Protein 9BAR (pdb70)

Radius of gyration: 12.43 Å; Cα contacts (8 Å, |Δi|>4): 142; chains: 1; bounding box: 31×29×28 Å

Secondary structure (DSSP, 8-state):
-HHHHHS-HHHHHHHHHTTTT---HHHHHHHHSGGGS-HHHHHHHHHHH-TT-SSSB-HHHHTTGGGGT-TTSPPP-HHHHHHHHHHH--SSSSSB-HHHHHHHHHH-

Sequence (108 aa):
SKITSSILNPADITKALEQCAAGFHHTAFFKASGLSSKKSDAELAEIIFNNVLDGDQSGYIEVVEELKKNFLKCFSDGARVVLNDKKETSNFLAAGDSDGDHKIGVDEFKSMAKMT

Structure (mmCIF, N/CA/C/O backbone):
data_9BAR
#
_entry.id   9BAR
#
_cell.length_a   32.199
_cell.length_b   37.725
_cell.length_c   38.809
_cell.angle_alpha   90.000
_cell.angle_beta   95.369
_cell.angle_gamma   90.000
#
_symmetry.space_group_name_H-M   'P 1 21 1'
#
loop_
_entity.id
_entity.type
_entity.pdbx_description
1 polymer 'Parvalbumin alpha'
2 non-polymer 'CALCIUM ION'
3 non-polymer 'SULFATE ION'
4 water water
#
loop_
_atom_site.group_PDB
_atom_site.id
_atom_site.type_symbol
_atom_site.label_atom_id
_atom_site.label_alt_id
_atom_site.label_comp_id
_atom_site.label_asym_id
_atom_site.label_entity_id
_atom_site.label_seq_id
_atom_site.pdbx_PDB_ins_code
_atom_site.Cartn_x
_atom_site.Cartn_y
_atom_site.Cartn_z
_atom_site.occupancy
_atom_site.B_iso_or_equiv
_atom_site.auth_seq_id
_atom_site.auth_comp_id
_atom_site.auth_asym_id
_atom_site.auth_atom_id
_atom_site.pdbx_PDB_model_num
ATOM 1 N N . SER A 1 17 ? -13.264 5.443 15.688 1.000 50.639 2 SER A N 1
ATOM 2 C CA . SER A 1 17 ? -12.604 6.297 14.662 1.000 50.296 2 SER A CA 1
ATOM 3 C C . SER A 1 17 ? -12.677 5.604 13.303 1.000 47.862 2 SER A C 1
ATOM 4 O O . SER A 1 17 ? -13.357 4.589 13.170 1.000 48.288 2 SER A O 1
ATOM 7 N N . LYS A 1 18 ? -11.955 6.140 12.309 1.000 44.872 3 LYS A N 1
ATOM 8 C CA . LYS A 1 18 ? -11.862 5.504 11.002 1.000 42.836 3 LYS A CA 1
ATOM 9 C C . LYS A 1 18 ? -11.314 4.081 11.139 1.000 37.505 3 LYS A C 1
ATOM 10 O O . LYS A 1 18 ? -11.703 3.208 10.364 1.000 33.746 3 LYS A O 1
ATOM 16 N N . ILE A 1 19 ? -10.397 3.860 12.098 1.000 33.273 4 ILE A N 1
ATOM 17 C CA . ILE A 1 19 ? -9.827 2.537 12.335 1.000 31.243 4 ILE A CA 1
ATOM 18 C C . ILE A 1 19 ? -10.952 1.536 12.605 1.000 28.638 4 ILE A C 1
ATOM 19 O O . ILE A 1 19 ? -11.038 0.518 11.924 1.000 26.232 4 ILE A O 1
ATOM 24 N N . THR A 1 20 ? -11.812 1.836 13.587 1.000 28.307 5 THR A N 1
ATOM 25 C CA . THR A 1 20 ? -12.853 0.905 14.004 1.000 29.893 5 THR A CA 1
ATOM 26 C C . THR A 1 20 ? -14.041 0.937 13.045 1.000 28.204 5 THR A C 1
ATOM 27 O O . THR A 1 20 ? -14.918 0.082 13.147 1.000 28.063 5 THR A O 1
ATOM 31 N N . SER A 1 21 ? -14.079 1.924 12.141 1.000 27.134 6 SER A N 1
ATOM 32 C CA A SER A 1 21 ? -15.057 1.937 11.065 0.500 27.064 6 SER A CA 1
ATOM 33 C CA B SER A 1 21 ? -15.069 1.912 11.080 0.500 26.177 6 SER A CA 1
ATOM 34 C C . SER A 1 21 ? -14.540 1.113 9.890 1.000 25.543 6 SER A C 1
ATOM 35 O O . SER A 1 21 ? -15.287 0.352 9.286 1.000 26.759 6 SER A O 1
ATOM 40 N N . ILE A 1 22 ? -13.247 1.260 9.566 1.000 22.618 7 ILE A N 1
ATOM 41 C CA . ILE A 1 22 ? -12.687 0.567 8.415 1.000 22.064 7 ILE A CA 1
ATOM 42 C C . ILE A 1 22 ? -12.387 -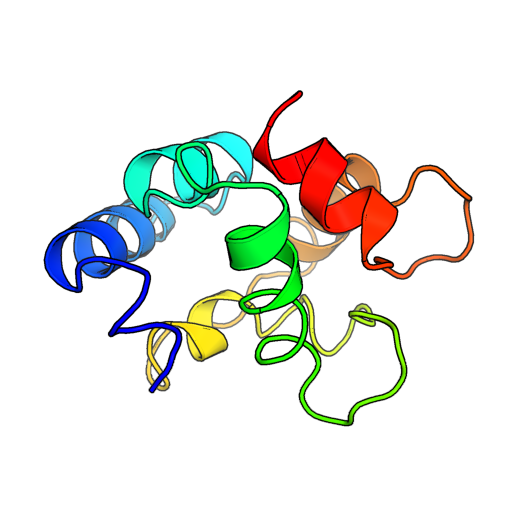0.888 8.773 1.000 20.082 7 ILE A C 1
ATOM 43 O O . ILE A 1 22 ? -12.541 -1.773 7.935 1.00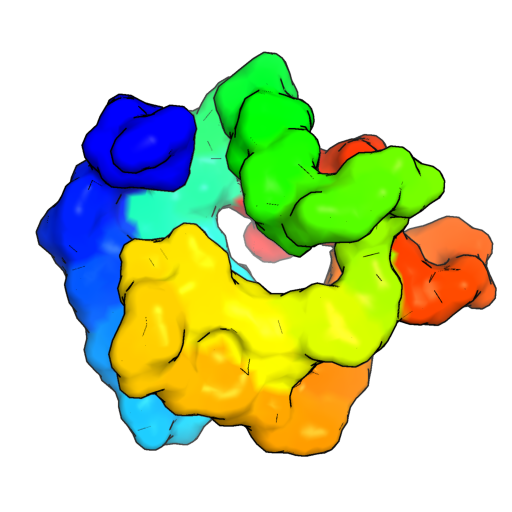0 19.502 7 ILE A O 1
ATOM 48 N N . LEU A 1 23 ? -11.926 -1.120 10.004 1.000 19.000 8 LEU A N 1
ATOM 49 C CA . LEU A 1 23 ? -11.543 -2.456 10.432 1.000 17.743 8 LEU A CA 1
ATOM 50 C C . LEU A 1 23 ? -12.529 -2.960 11.475 1.000 17.857 8 LEU A C 1
ATOM 51 O O . LEU A 1 23 ? -13.108 -2.181 12.228 1.000 19.004 8 LEU A O 1
ATOM 56 N N . ASN A 1 24 ? -12.645 -4.286 11.552 1.000 17.056 9 ASN A N 1
ATOM 57 C CA . ASN A 1 24 ? -13.497 -4.917 12.543 1.000 18.046 9 ASN A CA 1
ATOM 58 C C . ASN A 1 24 ? -12.734 -5.040 13.856 1.000 16.864 9 ASN A C 1
ATOM 59 O O . ASN A 1 24 ? -11.615 -5.548 13.877 1.000 14.623 9 ASN A O 1
ATOM 64 N N . PRO A 1 25 ? -13.299 -4.559 14.988 1.000 17.461 10 PRO A N 1
ATOM 65 C CA . PRO A 1 25 ? -12.655 -4.705 16.289 1.000 17.303 10 PRO A CA 1
ATOM 66 C C . PRO A 1 25 ? -12.228 -6.131 16.619 1.000 16.181 10 PRO A C 1
ATOM 67 O O . PRO A 1 25 ? -11.202 -6.313 17.255 1.000 15.967 10 PRO A O 1
ATOM 71 N N . ALA A 1 26 ? -13.018 -7.126 16.199 1.000 16.288 11 ALA A N 1
ATOM 72 C CA . ALA A 1 26 ? -12.701 -8.521 16.468 1.000 15.860 11 ALA A CA 1
ATOM 73 C C . ALA A 1 26 ? -11.434 -8.942 15.718 1.000 14.708 11 ALA A C 1
ATOM 74 O O . ALA A 1 26 ? -10.650 -9.739 16.224 1.000 13.589 11 ALA A O 1
ATOM 76 N N . ASP A 1 27 ? -11.237 -8.400 14.509 1.000 14.469 12 ASP A N 1
ATOM 77 C CA . ASP A 1 27 ? -10.030 -8.621 13.726 1.000 14.366 12 ASP A CA 1
ATOM 78 C C . ASP A 1 27 ? -8.832 -7.928 14.375 1.000 12.553 12 ASP A C 1
ATOM 79 O O . ASP A 1 27 ? -7.737 -8.480 14.432 1.000 11.138 12 ASP A O 1
ATOM 84 N N . ILE A 1 28 ? -9.044 -6.714 14.878 1.000 11.980 13 ILE A N 1
ATOM 85 C CA . ILE A 1 28 ? -8.005 -6.024 15.618 1.000 11.143 13 ILE A CA 1
ATOM 86 C C . ILE A 1 28 ? -7.588 -6.883 16.813 1.000 10.628 13 ILE A C 1
ATOM 87 O O . ILE A 1 28 ? -6.388 -7.062 17.043 1.000 9.722 13 ILE A O 1
ATOM 92 N N . THR A 1 29 ? -8.562 -7.427 17.558 1.000 10.961 14 THR A N 1
ATOM 93 C CA . THR A 1 29 ? -8.236 -8.256 18.715 1.000 11.527 14 THR A CA 1
ATOM 94 C C . THR A 1 29 ? -7.399 -9.468 18.306 1.000 11.534 14 THR A C 1
ATOM 95 O O . THR A 1 29 ? -6.400 -9.793 18.959 1.000 11.050 14 THR A O 1
ATOM 99 N N . LYS A 1 30 ? -7.793 -10.137 17.221 1.000 12.159 15 LYS A N 1
ATOM 100 C CA . LYS A 1 30 ? -7.010 -11.263 16.738 1.000 13.018 15 LYS A CA 1
ATOM 101 C C . LYS A 1 30 ? -5.561 -10.844 16.482 1.000 11.986 15 LYS A C 1
ATOM 102 O O . LYS A 1 30 ? -4.639 -11.531 16.910 1.000 11.166 15 LYS A O 1
ATOM 108 N N . ALA A 1 31 ? -5.376 -9.731 15.758 1.000 11.523 16 ALA A N 1
ATOM 109 C CA . ALA A 1 31 ? -4.052 -9.274 15.359 1.000 11.246 16 ALA A CA 1
ATOM 110 C C . ALA A 1 31 ? -3.195 -8.909 16.573 1.000 11.014 16 ALA A C 1
ATOM 111 O O . ALA A 1 31 ? -1.990 -9.172 16.562 1.000 11.120 16 ALA A O 1
ATOM 113 N N . LEU A 1 32 ? -3.809 -8.321 17.616 1.000 11.264 17 LEU A N 1
ATOM 114 C CA . LEU A 1 32 ? -3.108 -7.968 18.845 1.000 12.016 17 LEU A CA 1
ATOM 115 C C . LEU A 1 32 ? -2.691 -9.222 19.612 1.000 12.224 17 LEU A C 1
ATOM 116 O O . LEU A 1 32 ? -1.572 -9.273 20.128 1.000 12.159 17 LEU A O 1
ATOM 121 N N . GLU A 1 33 ? -3.581 -10.222 19.685 1.000 11.946 18 GLU A N 1
ATOM 122 C CA . GLU A 1 33 ? -3.255 -11.464 20.375 1.000 12.207 18 GLU A CA 1
ATOM 123 C C . GLU A 1 33 ? -2.081 -12.149 19.680 1.000 12.169 18 GLU A C 1
ATOM 124 O O . GLU A 1 33 ? -1.167 -12.642 20.344 1.000 12.026 18 GLU A O 1
ATOM 130 N N . GLN A 1 34 ? -2.093 -12.139 18.340 1.000 12.698 19 GLN A N 1
ATOM 131 C CA . GLN A 1 34 ? -1.028 -12.733 17.546 1.000 13.525 19 GLN A CA 1
ATOM 132 C C . GLN A 1 34 ? 0.334 -12.120 17.875 1.000 14.119 19 GLN A C 1
ATOM 133 O O . GLN A 1 34 ? 1.372 -12.726 17.586 1.000 14.849 19 GLN A O 1
ATOM 139 N N . CYS A 1 35 ? 0.339 -10.909 18.452 1.000 13.927 20 CYS A N 1
ATOM 140 C CA . CYS A 1 35 ? 1.573 -10.203 18.772 1.000 14.377 20 CYS A CA 1
ATOM 141 C C . CYS A 1 35 ? 2.220 -10.656 20.079 1.000 14.356 20 CYS A C 1
ATOM 142 O O . CYS A 1 35 ? 3.364 -10.287 20.348 1.000 13.159 20 CYS A O 1
ATOM 145 N N . ALA A 1 36 ? 1.507 -11.450 20.887 1.000 15.279 21 ALA A N 1
ATOM 146 C CA . ALA A 1 36 ? 1.983 -11.824 22.209 1.000 16.966 21 ALA A CA 1
ATOM 147 C C . ALA A 1 36 ? 3.351 -12.503 22.144 1.000 19.337 21 ALA A C 1
ATOM 148 O O . ALA A 1 36 ? 4.195 -12.232 22.996 1.000 20.759 21 ALA A O 1
ATOM 150 N N . ALA A 1 37 ? 3.568 -13.378 21.148 1.000 20.393 22 ALA A N 1
ATOM 151 C CA . ALA A 1 37 ? 4.842 -14.079 21.031 1.000 22.331 22 ALA A CA 1
ATOM 152 C C . ALA A 1 37 ? 5.740 -13.429 19.981 1.000 22.410 22 ALA A C 1
ATOM 153 O O . ALA A 1 37 ? 6.767 -13.999 19.618 1.000 24.796 22 ALA A O 1
ATOM 155 N N . GLY A 1 38 ? 5.353 -12.244 19.496 1.000 19.824 23 GLY A N 1
ATOM 156 C CA . GLY A 1 38 ? 6.168 -11.490 18.563 1.000 18.512 23 GLY A CA 1
ATOM 157 C C . GLY A 1 38 ? 5.333 -10.911 17.426 1.000 17.136 23 GLY A C 1
ATOM 158 O O . GLY A 1 38 ? 4.431 -11.560 16.903 1.000 17.636 23 GLY A O 1
ATOM 159 N N . PHE A 1 39 ? 5.678 -9.682 17.036 1.000 15.766 24 PHE A N 1
ATOM 160 C CA . PHE A 1 39 ? 5.033 -9.003 15.929 1.000 14.780 24 PHE A CA 1
ATOM 161 C C . PHE A 1 39 ? 5.689 -9.389 14.604 1.000 15.496 24 PHE A C 1
ATOM 162 O O . PHE A 1 39 ? 6.917 -9.339 14.479 1.000 16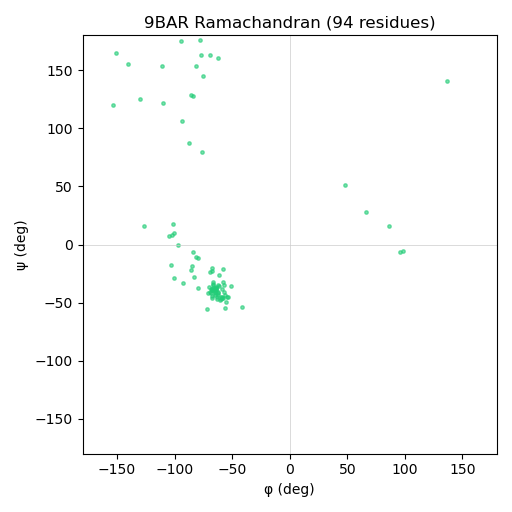.295 24 PHE A O 1
ATOM 170 N N . HIS A 1 40 ? 4.858 -9.801 13.638 1.000 15.985 25 HIS A N 1
ATOM 171 C CA . HIS A 1 40 ? 5.264 -9.988 12.253 1.000 17.338 25 HIS A CA 1
ATOM 172 C C . HIS A 1 40 ? 4.263 -9.259 11.361 1.000 16.709 25 HIS A C 1
ATOM 173 O O . HIS A 1 40 ? 3.059 -9.506 11.459 1.000 14.667 25 HIS A O 1
ATOM 180 N N . HIS A 1 41 ? 4.744 -8.355 10.492 1.000 16.712 26 HIS A N 1
ATOM 181 C CA . HIS A 1 41 ? 3.828 -7.437 9.830 1.000 17.154 26 HIS A CA 1
ATOM 182 C C . HIS A 1 41 ? 2.858 -8.197 8.922 1.000 16.183 26 HIS A C 1
ATOM 183 O O . HIS A 1 41 ? 1.690 -7.828 8.838 1.000 15.700 26 HIS A O 1
ATOM 190 N N . THR A 1 42 ? 3.307 -9.244 8.221 1.000 16.376 27 THR A N 1
ATOM 191 C CA . THR A 1 42 ? 2.402 -9.908 7.292 1.000 17.094 27 THR A CA 1
ATOM 192 C C . THR A 1 42 ? 1.257 -10.560 8.068 1.000 15.202 27 THR A C 1
ATOM 193 O O . THR A 1 42 ? 0.104 -10.483 7.650 1.000 14.609 27 THR A O 1
ATOM 197 N N . ALA A 1 43 ? 1.570 -11.181 9.205 1.000 14.200 28 ALA A N 1
ATOM 198 C CA . ALA A 1 43 ? 0.532 -11.785 10.027 1.000 13.720 28 ALA A CA 1
ATOM 199 C C . ALA A 1 43 ? -0.418 -10.718 10.563 1.000 12.646 28 ALA A C 1
ATOM 200 O O . ALA A 1 43 ? -1.638 -10.926 10.604 1.000 11.740 28 ALA A O 1
ATOM 202 N N . PHE A 1 44 ? 0.129 -9.561 10.960 1.000 12.098 29 PHE A N 1
ATOM 203 C CA . PHE A 1 44 ? -0.723 -8.524 11.522 1.000 11.709 29 PHE A CA 1
ATOM 204 C C . PHE A 1 44 ? -1.656 -7.977 10.441 1.000 11.407 29 PHE A C 1
ATOM 205 O O . PHE A 1 44 ? -2.850 -7.789 10.677 1.000 10.522 29 PHE A O 1
ATOM 213 N N . PHE A 1 45 ? -1.113 -7.713 9.244 1.000 11.871 30 PHE A N 1
ATOM 214 C CA . PHE A 1 45 ? -1.907 -7.094 8.199 1.000 12.149 30 PHE A CA 1
ATOM 215 C C . PHE A 1 45 ? -3.013 -8.049 7.751 1.000 12.266 30 PHE A C 1
ATOM 216 O O . PHE A 1 45 ? -4.096 -7.609 7.369 1.000 12.776 30 PHE A O 1
ATOM 224 N N . LYS A 1 46 ? -2.751 -9.355 7.802 1.000 12.828 31 LYS A N 1
ATOM 225 C CA . LYS A 1 46 ? -3.753 -10.339 7.418 1.000 14.003 31 LYS A CA 1
ATOM 226 C C . LYS A 1 46 ? -4.860 -10.404 8.471 1.000 13.492 31 LYS A C 1
ATOM 227 O O . LYS A 1 46 ? -6.037 -10.254 8.169 1.000 14.220 31 LYS A O 1
ATOM 233 N N . ALA A 1 47 ? -4.477 -10.656 9.716 1.000 13.173 32 ALA A N 1
ATOM 234 C CA . ALA A 1 47 ? -5.446 -10.799 10.795 1.000 12.957 32 ALA A CA 1
ATOM 235 C C . ALA A 1 47 ? -6.357 -9.573 10.943 1.000 12.718 32 ALA A C 1
ATOM 236 O O . ALA A 1 47 ? -7.554 -9.716 11.204 1.000 12.828 32 ALA A O 1
ATOM 238 N N . SER A 1 48 ? -5.756 -8.376 10.860 1.000 11.892 33 SER A N 1
ATOM 239 C CA . SER A 1 48 ? -6.413 -7.102 11.127 1.000 11.719 33 SER A CA 1
ATOM 240 C C . SER A 1 48 ? -7.452 -6.770 10.053 1.000 12.784 33 SER A C 1
ATOM 241 O O . SER A 1 48 ? -8.377 -5.989 10.303 1.000 13.138 33 SER A O 1
ATOM 244 N N . GLY A 1 49 ? -7.277 -7.360 8.856 1.000 13.372 34 GLY A N 1
ATOM 245 C CA . GLY A 1 49 ? -8.071 -7.033 7.681 1.000 14.374 34 GLY A CA 1
ATOM 246 C C . GLY A 1 49 ? -7.408 -5.998 6.756 1.000 13.968 34 GLY A C 1
ATOM 247 O O . GLY A 1 49 ? -7.928 -5.735 5.674 1.000 14.621 34 GLY A O 1
ATOM 248 N N . LEU A 1 50 ? -6.267 -5.417 7.161 1.000 13.076 35 LEU A N 1
ATOM 249 C CA . LEU A 1 50 ? -5.617 -4.368 6.388 1.000 13.230 35 LEU A CA 1
ATOM 250 C C . LEU A 1 50 ? -5.288 -4.855 4.971 1.000 13.805 35 LEU A C 1
ATOM 2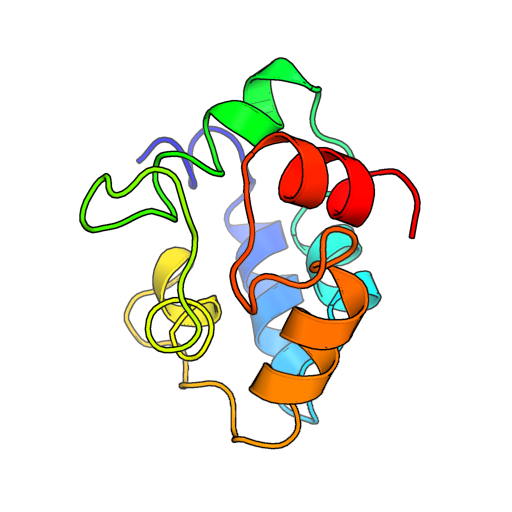51 O O . LEU A 1 50 ? -5.398 -4.094 4.013 1.000 14.149 35 LEU A O 1
ATOM 256 N N A SER A 1 51 ? -4.898 -6.126 4.831 0.500 14.382 36 SER A N 1
ATOM 257 N N B SER A 1 51 ? -4.877 -6.124 4.851 0.500 14.469 36 SER A N 1
ATOM 258 C CA A SER A 1 51 ? -4.482 -6.646 3.533 0.500 15.439 36 SER A CA 1
ATOM 259 C CA B SER A 1 51 ? -4.502 -6.701 3.564 0.500 15.696 36 SER A CA 1
ATOM 260 C C A SER A 1 51 ? -5.673 -6.901 2.603 0.500 16.627 36 SER A C 1
ATOM 261 C C B SER A 1 51 ? -5.664 -6.702 2.570 0.500 16.792 36 SER A C 1
ATOM 262 O O A SER A 1 51 ? -5.484 -7.341 1.468 0.500 17.080 36 SER A O 1
ATOM 263 O O B SER A 1 51 ? -5.446 -6.769 1.359 0.500 17.598 36 SER A O 1
ATOM 268 N N . LYS A 1 52 ? -6.896 -6.654 3.085 1.000 17.292 37 LYS A N 1
ATOM 269 C CA . LYS A 1 52 ? -8.088 -6.761 2.259 1.000 19.190 37 LYS A CA 1
ATOM 270 C C . LYS A 1 52 ? -8.655 -5.393 1.878 1.000 18.757 37 LYS A C 1
ATOM 271 O O . LYS A 1 52 ? -9.617 -5.333 1.122 1.000 18.814 37 LYS A O 1
ATOM 277 N N . LYS A 1 53 ? -8.084 -4.304 2.405 1.000 17.757 38 LYS A N 1
ATOM 278 C CA . LYS A 1 53 ? -8.665 -2.984 2.206 1.000 18.447 38 LYS A CA 1
ATOM 279 C C . LYS A 1 53 ? -8.262 -2.419 0.844 1.000 17.547 38 LYS A C 1
ATOM 280 O O . LYS A 1 53 ? -7.229 -2.788 0.294 1.000 16.802 38 LYS A O 1
ATOM 286 N N . SER A 1 54 ? -9.103 -1.527 0.311 1.000 18.013 39 SER A N 1
ATOM 287 C CA . SER A 1 54 ? -8.830 -0.852 -0.948 1.000 19.660 39 SER A CA 1
ATOM 288 C C . SER A 1 54 ? -7.675 0.130 -0.793 1.000 19.515 39 SER A C 1
ATOM 289 O O . SER A 1 54 ? -7.339 0.549 0.309 1.000 17.361 39 SER A O 1
ATOM 292 N N . ASP A 1 55 ? -7.130 0.524 -1.945 1.000 21.021 40 ASP A N 1
ATOM 293 C CA . ASP A 1 55 ? -6.203 1.635 -2.074 1.000 22.254 40 ASP A CA 1
ATOM 294 C C . ASP A 1 55 ? -6.643 2.821 -1.217 1.000 19.928 40 ASP A C 1
ATOM 295 O O . ASP A 1 55 ? -5.880 3.325 -0.396 1.000 17.721 40 ASP A O 1
ATOM 300 N N . ALA A 1 56 ? -7.891 3.256 -1.411 1.000 18.494 41 ALA A N 1
ATOM 301 C CA . ALA A 1 56 ? -8.366 4.489 -0.813 1.000 17.756 41 ALA A CA 1
ATOM 302 C C . ALA A 1 56 ? -8.504 4.315 0.699 1.000 16.406 41 ALA A C 1
ATOM 303 O O . ALA A 1 56 ? -8.185 5.233 1.455 1.000 15.240 41 ALA A O 1
ATOM 305 N N . GLU A 1 57 ? -8.928 3.117 1.130 1.000 16.222 42 GLU A N 1
ATOM 306 C CA . GLU A 1 57 ? -9.068 2.823 2.549 1.000 16.517 42 GLU A CA 1
ATOM 307 C C . GLU A 1 57 ? -7.694 2.801 3.210 1.000 14.859 42 GLU A C 1
ATOM 308 O O . GLU A 1 57 ? -7.534 3.266 4.336 1.000 13.224 42 GLU A O 1
ATOM 314 N N . LEU A 1 58 ? -6.703 2.246 2.501 1.000 13.908 43 LEU A N 1
ATOM 315 C CA . LEU A 1 58 ? -5.343 2.209 3.021 1.000 13.485 43 LEU A CA 1
ATOM 316 C C . LEU A 1 58 ? -4.755 3.611 3.195 1.000 13.148 43 LEU A C 1
ATOM 317 O O . LEU A 1 58 ? -4.047 3.841 4.165 1.000 13.462 43 LEU A O 1
ATOM 322 N N . ALA A 1 59 ? -5.044 4.545 2.284 1.000 13.313 44 ALA A N 1
ATOM 323 C CA . ALA A 1 59 ? -4.604 5.926 2.447 1.000 13.233 44 ALA A CA 1
ATOM 324 C C . ALA A 1 59 ? -5.260 6.568 3.676 1.000 13.391 44 ALA A C 1
ATOM 325 O O . ALA A 1 59 ? -4.605 7.311 4.400 1.000 12.891 44 ALA A O 1
ATOM 327 N N . GLU A 1 60 ? -6.537 6.268 3.933 1.000 14.302 45 GLU A N 1
ATOM 328 C CA . GLU A 1 60 ? -7.247 6.775 5.104 1.000 15.841 45 GLU A CA 1
ATOM 329 C C . GLU A 1 60 ? -6.618 6.261 6.398 1.000 14.353 45 GLU A C 1
ATOM 330 O O . GLU A 1 60 ? -6.429 7.007 7.361 1.000 14.821 45 GLU A O 1
ATOM 336 N N . ILE A 1 61 ? -6.316 4.962 6.424 1.000 13.038 46 ILE A N 1
ATOM 337 C CA A ILE A 1 61 ? -5.647 4.337 7.555 0.500 12.450 46 ILE A CA 1
ATOM 338 C CA B ILE A 1 61 ? -5.673 4.375 7.584 0.500 12.547 46 ILE A CA 1
ATOM 339 C C . ILE A 1 61 ? -4.297 5.012 7.789 1.000 11.954 46 ILE A C 1
ATOM 340 O O . ILE A 1 61 ? -3.952 5.355 8.918 1.000 11.691 46 ILE A O 1
ATOM 349 N N . PHE A 1 62 ? -3.534 5.196 6.702 1.000 11.443 47 PHE A N 1
ATOM 350 C CA . PHE A 1 62 ? -2.227 5.820 6.776 1.000 11.212 47 PHE A CA 1
ATOM 351 C C . PHE A 1 62 ? -2.325 7.178 7.469 1.000 11.699 47 PHE A C 1
ATOM 352 O O . PHE A 1 62 ? -1.496 7.498 8.315 1.000 10.891 47 PHE A O 1
ATOM 360 N N . ASN A 1 63 ? -3.332 7.977 7.090 1.000 12.673 48 ASN A N 1
ATOM 361 C CA A ASN A 1 63 ? -3.476 9.316 7.638 0.500 13.673 48 ASN A CA 1
ATOM 362 C CA B ASN A 1 63 ? -3.544 9.316 7.620 0.500 14.167 48 ASN A CA 1
ATOM 363 C C . ASN A 1 63 ? -3.765 9.286 9.135 1.000 14.661 48 ASN A C 1
ATOM 364 O O . ASN A 1 63 ? -3.370 10.198 9.851 1.000 15.258 48 ASN A O 1
ATOM 373 N N . VAL A 1 64 ? -4.440 8.256 9.640 1.000 15.505 49 VAL A N 1
ATOM 374 C CA . VAL A 1 64 ? -4.664 8.247 11.079 1.000 17.165 49 VAL A CA 1
ATOM 375 C C . VAL A 1 64 ? -3.457 7.680 11.830 1.000 15.509 49 VAL A C 1
ATOM 376 O O . VAL A 1 64 ? -3.244 8.070 12.975 1.000 15.983 49 VAL A O 1
ATOM 380 N N . LEU A 1 65 ? -2.661 6.794 11.206 1.000 13.785 50 LEU A N 1
ATOM 381 C CA . LEU A 1 65 ? -1.400 6.335 11.782 1.000 13.308 50 LEU A CA 1
ATOM 382 C C . LEU A 1 65 ? -0.375 7.468 11.862 1.000 13.463 50 LEU A C 1
ATOM 383 O O . LEU A 1 65 ? 0.499 7.468 12.727 1.000 13.608 50 LEU A O 1
ATOM 388 N N . ASP A 1 66 ? -0.413 8.379 10.881 1.000 13.192 51 ASP A N 1
ATOM 389 C CA . ASP A 1 66 ? 0.450 9.548 10.854 1.000 13.436 51 ASP A CA 1
ATOM 390 C C . ASP A 1 66 ? -0.063 10.594 11.849 1.000 14.376 51 ASP A C 1
ATOM 391 O O . ASP A 1 66 ? -0.695 11.572 11.460 1.000 15.666 51 ASP A O 1
ATOM 396 N N . GLY A 1 67 ? 0.249 10.375 13.131 1.000 14.357 52 GLY A N 1
ATOM 397 C CA . GLY A 1 67 ? -0.261 11.163 14.246 1.000 15.401 52 GLY A CA 1
ATOM 398 C C . GLY A 1 67 ? 0.039 12.661 14.179 1.000 16.407 52 GLY A C 1
ATOM 399 O O . GLY A 1 67 ? -0.745 13.447 14.705 1.000 18.783 52 GLY A O 1
ATOM 400 N N . ASP A 1 68 ? 1.179 13.052 13.590 1.000 16.211 53 ASP A N 1
ATOM 401 C CA . ASP A 1 68 ? 1.615 14.444 13.540 1.000 16.778 53 ASP A CA 1
ATOM 402 C C . ASP A 1 68 ? 1.408 15.033 12.143 1.000 16.843 53 ASP A C 1
ATOM 403 O O . ASP A 1 68 ? 1.855 16.141 11.867 1.000 15.977 53 ASP A O 1
ATOM 408 N N . GLN A 1 69 ? 0.747 14.278 11.258 1.000 17.087 54 GLN A N 1
ATOM 409 C CA . GLN A 1 69 ? 0.494 14.685 9.880 1.000 18.699 54 GLN A CA 1
ATOM 410 C C . GLN A 1 69 ? 1.758 15.212 9.199 1.000 17.617 54 GLN A C 1
ATOM 411 O O . GLN A 1 69 ? 1.739 16.251 8.532 1.000 18.925 54 GLN A O 1
ATOM 417 N N . SER A 1 70 ? 2.834 14.426 9.283 1.000 15.673 55 SER A N 1
ATOM 418 C CA . SER A 1 70 ? 4.106 14.771 8.667 1.000 15.485 55 SER A CA 1
ATOM 419 C C . SER A 1 70 ? 4.150 14.340 7.206 1.000 15.677 55 SER A C 1
ATOM 420 O O . SER A 1 70 ? 5.000 14.811 6.448 1.000 16.873 55 SER A O 1
ATOM 423 N N . GLY A 1 71 ? 3.262 13.419 6.830 1.000 14.745 56 GLY A N 1
ATOM 424 C CA . GLY A 1 71 ? 3.323 12.804 5.517 1.000 14.944 56 GLY A CA 1
ATOM 425 C 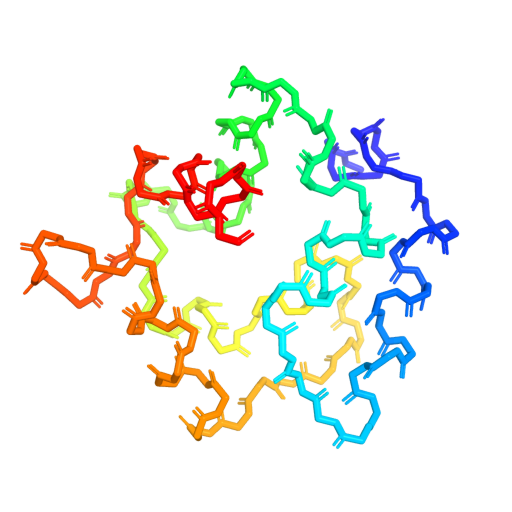C . GLY A 1 71 ? 4.019 11.447 5.554 1.000 14.317 56 GLY A C 1
ATOM 426 O O . GLY A 1 71 ? 4.039 10.743 4.542 1.000 14.853 56 GLY A O 1
ATOM 427 N N . TYR A 1 72 ? 4.565 11.079 6.724 1.000 13.405 57 TYR A N 1
ATOM 428 C CA . TYR A 1 72 ? 5.285 9.829 6.886 1.000 12.891 57 TYR A CA 1
ATOM 429 C C . TYR A 1 72 ? 4.948 9.205 8.231 1.000 11.972 57 TYR A C 1
ATOM 430 O O . TYR A 1 72 ? 4.599 9.907 9.181 1.000 10.983 57 TYR A O 1
ATOM 439 N N . ILE A 1 73 ? 5.110 7.885 8.287 1.000 11.413 58 ILE A N 1
ATOM 440 C CA . ILE A 1 7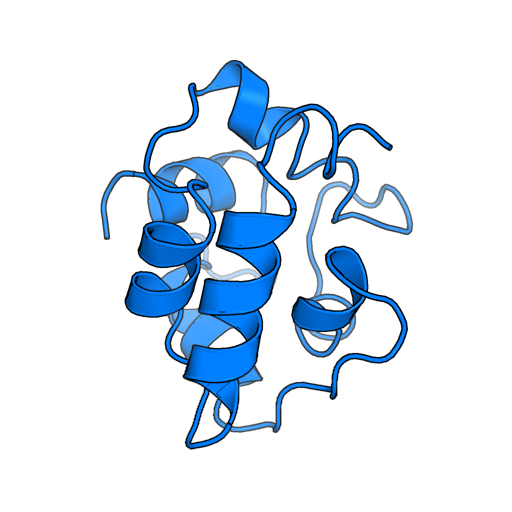3 ? 5.208 7.171 9.549 1.000 11.638 58 ILE A CA 1
ATOM 441 C C . ILE A 1 73 ? 6.694 7.057 9.869 1.000 11.854 58 ILE A C 1
ATOM 442 O O . ILE A 1 73 ? 7.411 6.322 9.190 1.000 11.955 58 ILE A O 1
ATOM 447 N N . GLU A 1 74 ? 7.140 7.856 10.848 1.000 11.939 59 GLU A N 1
ATOM 448 C CA . GLU A 1 74 ? 8.523 7.866 11.303 1.000 13.060 59 GLU A CA 1
ATOM 449 C C . GLU A 1 74 ? 8.732 6.676 12.240 1.000 12.993 59 GLU A C 1
ATOM 450 O O . GLU A 1 74 ? 7.760 6.079 12.702 1.000 12.389 59 GLU A O 1
ATOM 456 N N A VAL A 1 75 ? 9.998 6.340 12.526 0.500 13.341 60 VAL A N 1
ATOM 457 N N B VAL A 1 75 ? 10.000 6.341 12.521 0.500 13.443 60 VAL A N 1
ATOM 458 C CA A VAL A 1 75 ? 10.308 5.155 13.314 0.500 13.532 60 VAL A CA 1
ATOM 459 C CA B VAL A 1 75 ? 10.327 5.167 13.318 0.500 13.696 60 VAL A CA 1
ATOM 460 C C A VAL A 1 75 ? 9.676 5.272 14.699 0.500 13.687 60 VAL A C 1
ATOM 461 C C B VAL A 1 75 ? 9.675 5.275 14.694 0.500 13.794 60 VAL A C 1
ATOM 462 O O A VAL A 1 75 ? 9.262 4.265 15.266 0.500 13.131 60 VAL A O 1
ATOM 463 O O B VAL A 1 75 ? 9.226 4.270 15.240 0.500 13.260 60 VAL A O 1
ATOM 470 N N . GLU A 1 76 ? 9.631 6.492 15.253 1.000 14.362 61 GLU A N 1
ATOM 471 C CA . GLU A 1 76 ? 9.082 6.672 16.590 1.000 15.264 61 GLU A CA 1
ATOM 472 C C . GLU A 1 76 ? 7.581 6.367 16.582 1.000 14.179 61 GLU A C 1
ATOM 473 O O . GLU A 1 76 ? 7.045 5.848 17.571 1.000 14.469 61 GLU A O 1
ATOM 479 N N . GLU A 1 77 ? 6.898 6.680 15.472 1.000 13.377 62 GLU A N 1
ATOM 480 C CA . GLU A 1 77 ? 5.488 6.342 15.321 1.000 13.134 62 GLU A CA 1
ATOM 481 C C . GLU A 1 77 ? 5.333 4.835 15.135 1.000 13.224 62 GLU A C 1
ATOM 482 O O . GLU A 1 77 ? 4.450 4.208 15.722 1.000 12.983 62 GLU A O 1
ATOM 488 N N . LEU A 1 78 ? 6.231 4.254 14.336 1.000 13.523 63 LEU A N 1
ATOM 489 C CA . LEU A 1 78 ? 6.169 2.843 14.006 1.000 14.208 63 LEU A CA 1
ATOM 490 C C . LEU A 1 78 ? 6.311 1.987 15.264 1.000 13.336 63 LEU A C 1
ATOM 491 O O . LEU A 1 78 ? 5.675 0.951 15.354 1.000 13.385 63 LEU A O 1
ATOM 496 N N . LYS A 1 79 ? 7.127 2.399 16.241 1.000 13.425 64 LYS A N 1
ATOM 497 C CA A LYS A 1 79 ? 7.250 1.683 17.508 0.500 13.828 64 LYS A CA 1
ATOM 498 C CA B LYS A 1 79 ? 7.238 1.631 17.479 0.500 14.149 64 LYS A CA 1
ATOM 499 C C . LYS A 1 79 ? 5.904 1.591 18.236 1.000 13.347 64 LYS A C 1
ATOM 500 O O . LYS A 1 79 ? 5.654 0.664 19.027 1.000 13.399 64 LYS A O 1
ATOM 511 N N . ASN A 1 80 ? 5.051 2.588 17.989 1.000 12.606 65 ASN A N 1
ATOM 512 C CA . ASN A 1 80 ? 3.756 2.689 18.643 1.000 12.290 65 ASN A CA 1
ATOM 513 C C . ASN A 1 80 ? 2.617 2.212 17.741 1.000 11.787 65 ASN A C 1
ATOM 514 O O . ASN A 1 80 ? 1.462 2.494 18.033 1.000 11.644 65 ASN A O 1
ATOM 519 N N . PHE A 1 81 ? 2.924 1.448 16.684 1.000 11.273 66 PHE A N 1
ATOM 520 C CA . PHE A 1 81 ? 1.935 1.016 15.707 1.000 10.850 66 PHE A CA 1
ATOM 521 C C . PHE A 1 81 ? 0.737 0.294 16.332 1.000 10.395 66 PHE A C 1
ATOM 522 O O . PHE A 1 81 ? -0.399 0.550 15.944 1.000 9.643 66 PHE A O 1
ATOM 530 N N . LEU A 1 82 ? 0.985 -0.639 17.260 1.000 10.321 67 LEU A N 1
ATOM 531 C CA . LEU A 1 82 ? -0.090 -1.404 17.875 1.000 11.098 67 LEU A CA 1
ATOM 532 C C . LEU A 1 82 ? -1.045 -0.492 18.647 1.000 11.410 67 LEU A C 1
ATOM 533 O O . LEU A 1 82 ? -2.243 -0.774 18.697 1.000 11.470 67 LEU A O 1
ATOM 538 N N . LYS A 1 83 ? -0.505 0.570 19.261 1.000 11.242 68 LYS A N 1
ATOM 539 C CA . LYS A 1 83 ? -1.287 1.506 20.061 1.000 12.469 68 LYS A CA 1
ATOM 540 C C . LYS A 1 83 ? -2.272 2.314 19.206 1.000 11.978 68 LYS A C 1
ATOM 541 O O . LYS A 1 83 ? -3.233 2.870 19.720 1.000 11.984 68 LYS A O 1
ATOM 547 N N . CYS A 1 84 ? -2.035 2.388 17.892 1.000 11.868 69 CYS A N 1
ATOM 548 C CA . CYS A 1 84 ? -2.972 3.029 16.981 1.000 12.240 69 CYS A CA 1
ATOM 549 C C . CYS A 1 84 ? -4.273 2.237 16.884 1.000 12.357 69 CYS A C 1
ATOM 550 O O . CYS A 1 84 ? -5.305 2.792 16.510 1.000 13.084 69 CYS A O 1
ATOM 553 N N . PHE A 1 85 ? -4.217 0.944 17.207 1.000 12.182 70 PHE A N 1
ATOM 554 C CA . PHE A 1 85 ? -5.380 0.082 17.088 1.000 13.316 70 PHE A CA 1
ATOM 555 C C . PHE A 1 85 ? -6.033 -0.124 18.444 1.000 14.581 70 PHE A C 1
ATOM 556 O O . PHE A 1 85 ? -7.238 -0.346 18.492 1.000 16.571 70 PHE A O 1
ATOM 564 N N . SER A 1 86 ? -5.231 -0.063 19.511 1.000 15.569 71 SER A N 1
ATOM 565 C CA . SER A 1 86 ? -5.729 -0.133 20.880 1.000 16.943 71 SER A CA 1
ATOM 566 C C . SER A 1 86 ? -4.746 0.590 21.799 1.000 17.551 71 SER A C 1
ATOM 567 O O . SER A 1 86 ? -3.594 0.170 21.887 1.000 17.831 71 SER A O 1
ATOM 570 N N . ASP A 1 87 ? -5.188 1.641 22.517 1.000 19.053 72 ASP A N 1
ATOM 571 C CA . ASP A 1 87 ? -4.246 2.507 23.225 1.000 19.587 72 ASP A CA 1
ATOM 572 C C . ASP A 1 87 ? -3.448 1.748 24.289 1.000 18.635 72 ASP A C 1
ATOM 573 O O . ASP A 1 87 ? -2.335 2.164 24.610 1.000 18.705 72 ASP A O 1
ATOM 578 N N . GLY A 1 88 ? -4.000 0.647 24.820 1.000 17.684 73 GLY A N 1
ATOM 579 C CA . GLY A 1 88 ? -3.332 -0.114 25.868 1.000 17.738 73 GLY A CA 1
ATOM 580 C C . GLY A 1 88 ? -2.313 -1.123 25.336 1.000 16.927 73 GLY A C 1
ATOM 581 O O . GLY A 1 88 ? -1.611 -1.748 26.135 1.000 18.639 73 GLY A O 1
ATOM 582 N N . ALA A 1 89 ? -2.234 -1.291 24.008 1.000 15.162 74 ALA A N 1
ATOM 583 C CA . ALA A 1 89 ? -1.334 -2.266 23.410 1.000 14.667 74 ALA A CA 1
ATOM 584 C C . ALA A 1 89 ? 0.109 -1.901 23.742 1.000 14.368 74 ALA A C 1
ATOM 585 O O . ALA A 1 89 ? 0.400 -0.761 24.111 1.000 14.684 74 ALA A O 1
ATOM 587 N N . ARG A 1 90 ? 0.993 -2.896 23.614 1.000 13.905 75 ARG A N 1
ATOM 588 C CA . ARG A 1 90 ? 2.401 -2.727 23.924 1.000 13.903 75 ARG A CA 1
ATOM 589 C C . ARG A 1 90 ? 3.120 -1.968 22.813 1.000 13.317 75 ARG A C 1
ATOM 590 O O . ARG A 1 90 ? 2.637 -1.890 21.693 1.000 13.470 75 ARG A O 1
ATOM 598 N N . VAL A 1 91 ? 4.313 -1.454 23.129 1.000 13.501 76 VAL A N 1
ATOM 599 C CA A VAL A 1 91 ? 5.194 -0.910 22.107 0.500 13.018 76 VAL A CA 1
ATOM 600 C CA B VAL A 1 91 ? 5.206 -0.909 22.121 0.500 13.083 76 VAL A CA 1
ATOM 601 C C . VAL A 1 91 ? 5.884 -2.081 21.413 1.000 12.864 76 VAL A C 1
ATOM 602 O O . VAL A 1 91 ? 6.052 -3.152 22.003 1.000 13.026 76 VAL A O 1
ATOM 609 N N . LEU A 1 92 ? 6.287 -1.869 20.155 1.000 12.490 77 LEU A N 1
ATOM 610 C CA . LEU A 1 92 ? 7.147 -2.820 19.475 1.000 13.343 77 LEU A CA 1
ATOM 611 C C . LEU A 1 92 ? 8.569 -2.680 20.021 1.000 14.556 77 LEU A C 1
ATOM 612 O O . LEU A 1 92 ? 9.003 -1.576 20.346 1.000 14.073 77 LEU A O 1
ATOM 617 N N . ASN A 1 93 ? 9.306 -3.794 20.122 1.000 14.852 78 ASN A N 1
ATOM 618 C CA . ASN A 1 93 ? 10.703 -3.716 20.525 1.000 16.042 78 ASN A CA 1
ATOM 619 C C . ASN A 1 93 ? 11.531 -3.254 19.322 1.000 16.921 78 ASN A C 1
ATOM 620 O O . ASN A 1 93 ? 10.989 -3.083 18.234 1.000 16.541 78 ASN A O 1
ATOM 625 N N . ASP A 1 94 ? 12.840 -3.040 19.523 1.000 18.692 79 ASP A N 1
ATOM 626 C CA . ASP A 1 94 ? 13.694 -2.468 18.489 1.000 20.977 79 ASP A CA 1
ATOM 627 C C . ASP A 1 94 ? 13.836 -3.395 17.281 1.000 19.388 79 ASP A C 1
ATOM 628 O O . ASP A 1 94 ? 13.902 -2.903 16.152 1.000 17.905 79 ASP A O 1
ATOM 633 N N . LYS A 1 95 ? 13.946 -4.713 17.518 1.000 18.557 80 LYS A N 1
ATOM 634 C CA A LYS A 1 95 ? 14.033 -5.687 16.442 0.500 18.733 80 LYS A CA 1
ATOM 635 C CA B LYS A 1 95 ? 14.037 -5.680 16.434 0.500 18.933 80 LYS A CA 1
ATOM 636 C C . LYS A 1 95 ? 12.770 -5.605 15.587 1.000 17.596 80 LYS A C 1
ATOM 637 O O . LYS A 1 95 ? 12.851 -5.573 14.367 1.000 17.969 80 LYS A O 1
ATOM 648 N N . GLU A 1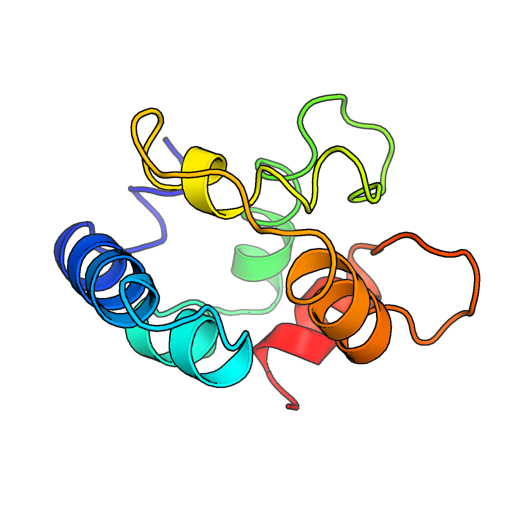 96 ? 11.608 -5.605 16.249 1.000 15.889 81 GLU A N 1
ATOM 649 C CA . GLU A 1 96 ? 10.325 -5.592 15.556 1.000 14.800 81 GLU A CA 1
ATOM 650 C C . GLU A 1 96 ? 10.209 -4.329 14.707 1.000 13.930 81 GLU A C 1
ATOM 651 O O . GLU A 1 96 ? 9.845 -4.381 13.527 1.000 13.209 81 GLU A O 1
ATOM 657 N N . THR A 1 97 ? 10.536 -3.191 15.333 1.000 13.489 82 THR A N 1
ATOM 658 C CA . THR A 1 97 ? 10.434 -1.898 14.675 1.000 13.569 82 THR A CA 1
ATOM 659 C C . THR A 1 97 ? 11.322 -1.870 13.425 1.000 14.510 82 THR A C 1
ATOM 660 O O . THR A 1 97 ? 10.883 -1.432 12.367 1.000 14.091 82 THR A O 1
ATOM 664 N N . SER A 1 98 ? 12.577 -2.336 13.545 1.000 16.338 83 SER A N 1
ATOM 665 C CA . SER A 1 98 ? 13.535 -2.275 12.441 1.000 17.655 83 SER A CA 1
ATOM 666 C C . SER A 1 98 ? 13.140 -3.188 11.277 1.000 18.518 83 SER A C 1
ATOM 667 O O . SER A 1 98 ? 13.312 -2.811 10.120 1.000 18.283 83 SER A O 1
ATOM 670 N N . ASN A 1 99 ? 12.619 -4.384 11.574 1.000 19.171 84 ASN A N 1
ATOM 671 C CA . ASN A 1 99 ? 12.179 -5.317 10.542 1.000 20.104 84 ASN A CA 1
ATOM 672 C C . ASN A 1 99 ? 10.968 -4.762 9.794 1.000 18.244 84 ASN A C 1
ATOM 673 O O . ASN A 1 99 ? 10.828 -4.967 8.591 1.000 16.652 84 ASN A O 1
ATOM 678 N N . PHE A 1 100 ? 10.086 -4.091 10.539 1.000 16.964 85 PHE A N 1
ATOM 679 C CA . PHE A 1 100 ? 8.873 -3.522 9.980 1.000 16.457 85 PHE A CA 1
ATOM 680 C C . PHE A 1 100 ? 9.253 -2.386 9.038 1.000 16.351 85 PHE A C 1
ATOM 681 O O . PHE A 1 100 ? 8.778 -2.323 7.911 1.000 15.427 85 PHE A O 1
ATOM 689 N N . LEU A 1 101 ? 10.166 -1.523 9.500 1.000 16.353 86 LEU A N 1
ATOM 690 C CA . LEU A 1 101 ? 10.635 -0.429 8.671 1.000 18.002 86 LEU A CA 1
ATOM 691 C C . LEU A 1 101 ? 11.265 -0.969 7.389 1.000 19.143 86 LEU A C 1
ATOM 692 O O . LEU A 1 101 ? 11.004 -0.442 6.309 1.000 20.948 86 LEU A O 1
ATOM 697 N N . ALA A 1 102 ? 12.105 -1.999 7.532 1.000 21.824 87 ALA A N 1
ATOM 698 C CA . ALA A 1 102 ? 12.823 -2.622 6.428 1.000 23.770 87 ALA A CA 1
ATOM 699 C C . ALA A 1 102 ? 11.872 -3.174 5.369 1.000 25.497 87 ALA A C 1
ATOM 700 O O . ALA A 1 102 ? 12.175 -3.134 4.176 1.000 26.738 87 ALA A O 1
ATOM 702 N N . ALA A 1 103 ? 10.749 -3.733 5.827 1.000 25.818 88 ALA A N 1
ATOM 703 C CA . ALA A 1 103 ? 9.755 -4.303 4.937 1.000 26.395 88 ALA A CA 1
ATOM 704 C C . ALA A 1 103 ? 9.101 -3.201 4.109 1.000 25.212 88 ALA A C 1
ATOM 705 O O . ALA A 1 103 ? 8.847 -3.400 2.927 1.000 27.878 88 ALA A O 1
ATOM 707 N N . GLY A 1 104 ? 8.857 -2.043 4.733 1.000 24.317 89 GLY A N 1
ATOM 708 C CA . GLY A 1 104 ? 8.058 -0.980 4.139 1.000 23.191 89 GLY A CA 1
ATOM 709 C C . GLY A 1 104 ? 8.879 0.062 3.378 1.000 23.187 89 GLY A C 1
ATOM 710 O O . GLY A 1 104 ? 8.383 0.658 2.422 1.000 21.568 89 GLY A O 1
ATOM 711 N N . ASP A 1 105 ? 10.110 0.332 3.835 1.000 23.091 90 ASP A N 1
ATOM 712 C CA . ASP A 1 105 ? 10.847 1.496 3.363 1.000 22.823 90 ASP A CA 1
ATOM 713 C C . ASP A 1 105 ? 11.636 1.145 2.107 1.000 24.521 90 ASP A C 1
ATOM 714 O O . ASP A 1 105 ? 12.815 0.813 2.191 1.000 26.331 90 ASP A O 1
ATOM 719 N N . SER A 1 106 ? 10.985 1.269 0.948 1.000 24.974 91 SER A N 1
ATOM 720 C CA . SER A 1 106 ? 11.618 0.945 -0.322 1.000 26.417 91 SER A CA 1
ATOM 721 C C . SER A 1 106 ? 12.414 2.120 -0.898 1.000 27.128 91 SER A C 1
ATOM 722 O O . SER A 1 106 ? 13.290 1.907 -1.734 1.000 26.703 91 SER A O 1
ATOM 725 N N . ASP A 1 107 ? 12.121 3.363 -0.495 1.000 26.795 92 ASP A N 1
ATOM 726 C CA . ASP A 1 107 ? 12.779 4.502 -1.127 1.000 28.224 92 ASP A CA 1
ATOM 727 C C . ASP A 1 107 ? 13.976 4.985 -0.302 1.000 27.923 92 ASP A C 1
ATOM 728 O O . ASP A 1 107 ? 14.623 5.956 -0.683 1.000 29.901 92 ASP A O 1
ATOM 733 N N . GLY A 1 108 ? 14.246 4.338 0.840 1.000 26.730 93 GLY A N 1
ATOM 734 C CA . GLY A 1 108 ? 15.527 4.463 1.523 1.000 26.549 93 GLY A CA 1
ATOM 735 C C . GLY A 1 108 ? 15.641 5.651 2.484 1.000 24.933 93 GLY A C 1
ATOM 736 O O . GLY A 1 108 ? 16.750 5.985 2.896 1.000 24.416 93 GLY A O 1
ATOM 737 N N . ASP A 1 109 ? 14.524 6.273 2.876 1.000 22.377 94 ASP A N 1
ATOM 738 C CA . ASP A 1 109 ? 14.588 7.475 3.700 1.000 22.248 94 ASP A CA 1
ATOM 739 C C . ASP A 1 109 ? 14.278 7.179 5.170 1.000 20.871 94 ASP A C 1
ATOM 740 O O . ASP A 1 109 ? 14.143 8.108 5.962 1.000 20.058 94 ASP A O 1
ATOM 745 N N . HIS A 1 110 ? 14.164 5.893 5.536 1.000 20.092 95 HIS A N 1
ATOM 746 C CA . HIS A 1 110 ? 13.997 5.472 6.923 1.000 19.981 95 HIS A CA 1
ATOM 747 C C . HIS A 1 110 ? 12.658 5.916 7.513 1.000 18.350 95 HIS A C 1
ATOM 748 O O . HIS A 1 110 ? 12.538 6.066 8.731 1.000 18.157 95 HIS A O 1
ATOM 755 N N . LYS A 1 111 ? 11.641 6.067 6.656 1.000 17.229 96 LYS A N 1
ATOM 756 C CA . LYS A 1 111 ? 10.288 6.369 7.111 1.000 17.148 96 LYS A CA 1
ATOM 757 C C . LYS A 1 111 ? 9.308 5.780 6.097 1.000 16.267 96 LYS A C 1
ATOM 758 O O . LYS A 1 111 ? 9.722 5.387 5.002 1.000 14.459 96 LYS A O 1
ATOM 764 N N . ILE A 1 112 ? 8.022 5.668 6.460 1.000 14.825 97 ILE A N 1
ATOM 765 C CA . ILE A 1 112 ? 7.070 5.001 5.575 1.000 15.207 97 ILE A CA 1
ATOM 766 C C . ILE A 1 112 ? 6.110 6.039 4.996 1.000 14.877 97 ILE A C 1
ATOM 767 O O . ILE A 1 112 ? 5.443 6.745 5.753 1.000 13.457 97 ILE A O 1
ATOM 772 N N . GLY A 1 113 ? 6.076 6.128 3.658 1.000 14.824 98 GLY A N 1
ATOM 773 C CA . GLY A 1 113 ? 5.194 7.051 2.961 1.000 15.629 98 GLY A CA 1
ATOM 774 C C . GLY A 1 113 ? 3.892 6.365 2.565 1.000 15.567 98 GLY A C 1
ATOM 775 O O . GLY A 1 113 ? 3.745 5.167 2.773 1.000 16.098 98 GLY A O 1
ATOM 776 N N . VAL A 1 114 ? 2.953 7.133 2.000 1.000 15.880 99 VAL A N 1
ATOM 777 C CA . VAL A 1 114 ? 1.627 6.603 1.734 1.000 16.508 99 VAL A CA 1
ATOM 778 C C . VAL A 1 114 ? 1.724 5.486 0.688 1.000 17.346 99 VAL A C 1
ATOM 779 O O . VAL A 1 114 ? 1.113 4.439 0.870 1.000 17.393 99 VAL A O 1
ATOM 783 N N . ASP A 1 115 ? 2.517 5.685 -0.376 1.000 18.578 100 ASP A N 1
ATOM 784 C CA . ASP A 1 115 ? 2.647 4.692 -1.438 1.000 19.682 100 ASP A CA 1
ATOM 785 C C . ASP A 1 115 ? 3.246 3.398 -0.875 1.000 18.992 100 ASP A C 1
ATOM 786 O O . ASP A 1 115 ? 2.802 2.299 -1.200 1.000 20.244 100 ASP A O 1
ATOM 791 N N . GLU A 1 116 ? 4.279 3.529 -0.031 1.000 17.853 101 GLU A N 1
ATOM 792 C CA . GLU A 1 116 ? 4.961 2.392 0.569 1.000 17.226 101 GLU A CA 1
ATOM 793 C C . GLU A 1 116 ? 4.024 1.618 1.494 1.000 16.436 101 GLU A C 1
ATOM 794 O O . GLU A 1 116 ? 4.107 0.397 1.575 1.000 15.853 101 GLU A O 1
ATOM 800 N N . PHE A 1 117 ? 3.162 2.340 2.223 1.000 16.349 102 PHE A N 1
ATOM 801 C CA . PHE A 1 117 ? 2.199 1.706 3.107 1.000 15.996 102 PHE A CA 1
ATOM 802 C C . PHE A 1 117 ? 1.217 0.853 2.297 1.000 16.249 102 PHE A C 1
ATOM 803 O O . PHE A 1 117 ? 0.987 -0.297 2.648 1.000 15.056 102 PHE A O 1
ATOM 811 N N . LYS A 1 118 ? 0.670 1.398 1.204 1.000 18.429 103 LYS A N 1
ATOM 812 C CA . LYS A 1 118 ? -0.247 0.644 0.358 1.000 20.704 103 LYS A CA 1
ATOM 813 C C . LYS A 1 118 ? 0.442 -0.610 -0.178 1.000 21.810 103 LYS A C 1
ATOM 814 O O . LYS A 1 118 ? -0.129 -1.702 -0.136 1.000 22.503 103 LYS A O 1
ATOM 820 N N . SER A 1 119 ? 1.680 -0.446 -0.663 1.000 23.636 104 SER A N 1
ATOM 821 C CA . SER A 1 119 ? 2.423 -1.533 -1.289 1.000 25.778 104 SER A CA 1
ATOM 822 C C . SER A 1 119 ? 2.712 -2.627 -0.266 1.000 24.936 104 SER A C 1
ATOM 823 O O . SER A 1 119 ? 2.573 -3.807 -0.562 1.000 25.483 104 SER A O 1
ATOM 826 N N . MET A 1 120 ? 3.095 -2.227 0.950 1.000 25.274 105 MET A N 1
ATOM 827 C CA . MET A 1 120 ? 3.359 -3.178 2.021 1.000 24.532 105 MET A CA 1
ATOM 828 C C . MET A 1 120 ? 2.090 -3.968 2.356 1.000 23.736 105 MET A C 1
ATOM 829 O O . MET A 1 120 ? 2.163 -5.178 2.565 1.000 24.157 105 MET A O 1
ATOM 834 N N . ALA A 1 121 ? 0.926 -3.304 2.382 1.000 21.961 106 ALA A N 1
ATOM 835 C CA . ALA A 1 121 ? -0.298 -3.980 2.788 1.000 21.699 106 ALA A CA 1
ATOM 836 C C . ALA A 1 121 ? -0.739 -5.034 1.771 1.000 22.548 106 ALA A C 1
ATOM 837 O O . ALA A 1 121 ? -1.229 -6.092 2.160 1.000 22.816 106 ALA A O 1
ATOM 839 N N . LYS A 1 122 ? -0.587 -4.756 0.469 1.000 22.553 107 LYS A N 1
ATOM 840 C CA . LYS A 1 122 ? -1.218 -5.604 -0.532 1.000 24.240 107 LYS A CA 1
ATOM 841 C C . LYS A 1 122 ? -0.248 -6.559 -1.229 1.000 24.397 107 LYS A C 1
ATOM 842 O O . LYS A 1 122 ? -0.704 -7.509 -1.859 1.000 23.004 107 LYS A O 1
ATOM 848 N N . MET A 1 123 ? 1.068 -6.316 -1.153 1.000 25.382 108 MET A N 1
ATOM 849 C CA . MET A 1 123 ? 1.995 -7.007 -2.045 1.000 29.066 108 MET A CA 1
ATOM 850 C C . MET A 1 123 ? 3.128 -7.701 -1.290 1.000 30.092 108 MET A C 1
ATOM 851 O O . MET A 1 123 ? 4.129 -8.081 -1.900 1.000 31.771 108 MET A O 1
ATOM 856 N N . THR A 1 124 ? 2.961 -7.879 0.025 1.000 29.941 109 THR A N 1
ATOM 857 C CA . THR A 1 124 ? 3.941 -8.598 0.833 1.000 31.432 109 THR A CA 1
ATOM 858 C C . THR A 1 124 ? 3.244 -9.744 1.546 1.000 31.638 109 THR A C 1
ATOM 859 O O . THR A 1 124 ? 2.020 -9.619 1.779 1.000 30.234 109 THR A O 1
#

Nearest PDB structures (foldseek):
  9bar-assembly1_A  TM=1.009E+00  e=2.182E-17  Raja clavata
  5zh6-assembly2_B  TM=9.848E-01  e=2.477E-11  Mustelus griseus
  9bcf-assembly2_B  TM=9.703E-01  e=4.608E-10  Crocodylus porosus
  1xvj-assembly1_B  TM=9.769E-01  e=8.085E-10  Rattus norvegicus
  1pva-assembly2_B  TM=9.652E-01  e=3.487E-09  Esox lucius

B-factor: mean 20.38, std 8.91, range [9.64, 57.58]

Foldseek 3Di:
DLLVVQWPLVLLVVLLVVPPVHDDPQSNLVSRCVQVDDLVSLLVLQCLLPPVNPQWAALVSLQCNNCSSPVPGHGHDPVRSVVVQVLQVPVPPRTHGSVSSNCSSHPD

Solvent-accessible surface area: 5784 Å² total; per-residue (Å²): 106,100,7,70,88,24,6,84,79,70,42,9,76,108,0,35,121,87,4,92,11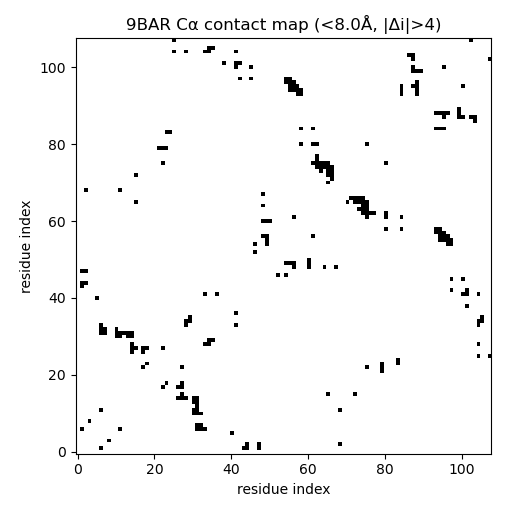0,20,11,125,31,67,42,3,4,161,9,0,4,0,39,153,41,54,89,68,52,0,23,62,0,5,73,62,7,4,66,98,125,48,38,80,5,46,69,121,36,1,55,49,4,2,74,51,15,45,130,70,17,89,64,0,80,117,160,18,15,67,87,3,25,78,43,4,24,102,102,47,55,128,61,0,13,56,104,14,2,44,48,5,2,97,153,104

InterPro domains:
  IPR002048 EF-hand domain [PF13499] (41-106)
  IPR002048 EF-hand domain [PS50222] (38-73)
  IPR002048 EF-hand domain [PS50222] (77-109)
  IPR002048 EF-hand domain [SM00054] (42-70)
  IPR002048 EF-hand domain [SM00054] (81-109)
  IPR008080 Parvalbumin [PTHR11653] (3-107)
  IPR011992 EF-hand domain pair [SSF47473] (25-105)
  IPR018247 EF-Hand 1, calcium-binding site [PS00018] (51-63)
  IPR018247 EF-Hand 1, calcium-binding site [PS00018] (90-102)

Organism: Raja clavata (NCBI:txid7781)

GO terms:
  GO:0005509 calcium ion binding (F, IDA)